Protein AF-A0A376KLW9-F1 (afdb_monomer_lite)

Sequence (111 aa):
MLWLSEISHHFRGDSYCYGGGYYRRGHAQHALVFTPENQKITETNLKTVDDSSIDYTLPLAGEYPVSSAVVLCFRTQIFVTRSDVVLVSGIHRGEPKIVGRYDSLGNSLGA

Structure (mmCIF, N/CA/C/O backbone):
data_AF-A0A376KLW9-F1
#
_entry.id   AF-A0A376KLW9-F1
#
loop_
_atom_site.group_PDB
_atom_site.id
_atom_site.type_symbol
_atom_site.label_atom_id
_atom_site.label_alt_id
_atom_site.label_comp_id
_atom_site.label_asym_id
_atom_site.label_entity_id
_atom_site.label_seq_id
_atom_site.pdbx_PDB_ins_code
_atom_site.Cartn_x
_atom_site.Cartn_y
_atom_site.Cartn_z
_atom_site.occupancy
_atom_site.B_iso_or_equiv
_atom_site.auth_seq_id
_atom_site.auth_comp_id
_atom_site.auth_asym_id
_atom_site.auth_atom_id
_atom_site.pdbx_PDB_model_num
ATOM 1 N N . MET A 1 1 ? -8.206 -1.520 -9.769 1.00 89.81 1 MET A N 1
ATOM 2 C CA . MET A 1 1 ? -7.433 -2.254 -8.747 1.00 89.81 1 MET A CA 1
ATOM 3 C C . MET A 1 1 ? -7.233 -1.312 -7.581 1.00 89.81 1 MET A C 1
ATOM 5 O O . MET A 1 1 ? -6.950 -0.151 -7.837 1.00 89.81 1 MET A O 1
ATOM 9 N N . LEU A 1 2 ? -7.412 -1.792 -6.357 1.00 98.31 2 LEU A N 1
ATOM 10 C CA . LEU A 1 2 ? -7.039 -1.051 -5.154 1.00 98.31 2 LEU A CA 1
ATOM 11 C C . LEU A 1 2 ? -5.683 -1.546 -4.647 1.00 98.31 2 LEU A C 1
ATOM 13 O O . LEU A 1 2 ? -5.295 -2.674 -4.950 1.00 98.31 2 LEU A O 1
ATOM 17 N N . TRP A 1 3 ? -4.984 -0.711 -3.890 1.00 98.81 3 TRP A N 1
ATOM 18 C CA . TRP A 1 3 ? -3.777 -1.071 -3.158 1.00 98.81 3 TRP A CA 1
ATOM 19 C C . TRP A 1 3 ? -4.076 -1.008 -1.662 1.00 98.81 3 TRP A C 1
ATOM 21 O O . TRP A 1 3 ? -4.649 -0.023 -1.191 1.00 98.81 3 TRP A O 1
ATOM 31 N N . LEU A 1 4 ? -3.740 -2.082 -0.951 1.00 98.81 4 LEU A N 1
ATOM 32 C CA . LEU A 1 4 ? -3.992 -2.251 0.476 1.00 98.81 4 LEU A CA 1
ATOM 33 C C . LEU A 1 4 ? -2.657 -2.195 1.212 1.00 98.81 4 LEU A C 1
ATOM 35 O O . LEU A 1 4 ? -1.713 -2.886 0.839 1.00 98.81 4 LEU A O 1
ATOM 39 N N . SER A 1 5 ? -2.602 -1.368 2.245 1.00 98.81 5 SER A N 1
ATOM 40 C CA . SER A 1 5 ? -1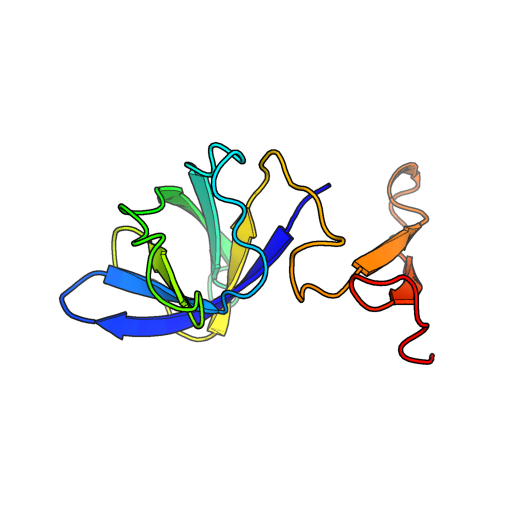.481 -1.239 3.168 1.00 98.81 5 SER A CA 1
ATOM 41 C C . SER A 1 5 ? -2.011 -1.103 4.602 1.00 98.81 5 SER A C 1
ATOM 43 O O . SER A 1 5 ? -3.195 -1.311 4.866 1.00 98.81 5 SER A O 1
ATOM 45 N N . GLU A 1 6 ? -1.141 -0.763 5.540 1.00 98.81 6 GLU A N 1
ATOM 46 C CA . GLU A 1 6 ? -1.430 -0.659 6.964 1.00 98.81 6 GLU A CA 1
ATOM 47 C C . GLU A 1 6 ? -0.616 0.486 7.575 1.00 98.81 6 GLU A C 1
ATOM 49 O O . GLU A 1 6 ? 0.510 0.749 7.143 1.00 98.81 6 GLU A O 1
ATOM 54 N N . ILE A 1 7 ? -1.187 1.188 8.558 1.00 98.75 7 ILE A N 1
ATOM 55 C CA . ILE A 1 7 ? -0.483 2.217 9.329 1.00 98.75 7 ILE A CA 1
ATOM 56 C C . ILE A 1 7 ? 0.635 1.565 10.151 1.00 98.75 7 ILE A C 1
ATOM 58 O O . ILE A 1 7 ? 0.366 0.812 11.082 1.00 98.75 7 ILE A O 1
ATOM 62 N N . SER A 1 8 ? 1.883 1.920 9.848 1.00 98.81 8 SER A N 1
ATOM 63 C CA . SER A 1 8 ? 3.081 1.435 10.534 1.00 98.81 8 SER A CA 1
ATOM 64 C C . SER A 1 8 ? 3.386 2.233 11.804 1.00 98.81 8 SER A C 1
ATOM 66 O O . SER A 1 8 ? 3.632 1.645 12.853 1.00 98.81 8 SER A O 1
ATOM 68 N N . HIS A 1 9 ? 3.422 3.566 11.715 1.00 98.81 9 HIS A N 1
ATOM 69 C CA . HIS A 1 9 ? 3.803 4.439 12.831 1.00 98.81 9 HIS A CA 1
ATOM 70 C C . HIS A 1 9 ? 3.363 5.892 12.609 1.00 98.81 9 HIS A C 1
ATOM 72 O O . HIS A 1 9 ? 2.857 6.254 11.542 1.00 98.81 9 HIS A O 1
ATOM 78 N N . HIS A 1 10 ? 3.601 6.728 13.622 1.00 98.81 10 HIS A N 1
ATOM 79 C CA . HIS A 1 10 ? 3.418 8.179 13.570 1.00 98.81 10 HIS A CA 1
ATOM 80 C C . HIS A 1 10 ? 4.752 8.900 13.608 1.00 98.81 10 HIS A C 1
ATOM 82 O O . HIS A 1 10 ? 5.697 8.462 14.268 1.00 98.81 10 HIS A O 1
ATOM 88 N N . PHE A 1 11 ? 4.807 10.054 12.957 1.00 98.69 11 PHE A N 1
ATOM 89 C CA . PHE A 1 11 ? 5.907 10.986 13.124 1.00 98.69 11 PHE A CA 1
ATOM 90 C C . PHE A 1 11 ? 5.411 12.418 12.928 1.00 98.69 11 PHE A C 1
ATOM 92 O O . PHE A 1 11 ? 4.883 12.765 11.877 1.00 98.69 11 PHE A O 1
ATOM 99 N N . ARG A 1 12 ? 5.611 13.261 13.951 1.00 98.06 12 ARG A N 1
ATOM 100 C CA . ARG A 1 12 ? 5.293 14.702 13.933 1.00 98.06 12 ARG A CA 1
ATOM 101 C C . ARG A 1 12 ? 3.849 15.041 13.512 1.00 98.06 12 ARG A C 1
ATOM 103 O O . ARG A 1 12 ? 3.649 16.016 12.792 1.00 98.06 12 ARG A O 1
ATOM 110 N N . GLY A 1 13 ? 2.853 14.294 13.991 1.00 98.12 13 GLY A N 1
ATOM 111 C CA . GLY A 1 13 ? 1.440 14.589 13.722 1.00 98.12 13 GLY A CA 1
ATOM 112 C C . GLY A 1 13 ? 0.886 13.983 12.429 1.00 98.12 13 GLY A C 1
ATOM 113 O O . GLY A 1 13 ? -0.262 14.253 12.082 1.00 98.12 13 GLY A O 1
ATOM 114 N N . ASP A 1 14 ? 1.678 13.177 11.720 1.00 98.75 14 ASP A N 1
ATOM 115 C CA . ASP A 1 14 ? 1.266 12.453 10.519 1.00 98.75 14 ASP A CA 1
ATOM 116 C C . ASP A 1 14 ? 1.472 10.945 10.689 1.00 98.75 14 ASP A C 1
ATOM 118 O O . ASP A 1 14 ? 2.348 10.488 11.433 1.00 98.75 14 ASP A O 1
ATOM 122 N N . SER A 1 15 ? 0.687 10.167 9.950 1.00 98.81 15 SER A N 1
ATOM 123 C CA . SER A 1 15 ? 0.791 8.710 9.917 1.00 98.81 15 SER A CA 1
ATOM 124 C C . SER A 1 15 ? 1.577 8.238 8.710 1.00 98.81 15 SER A C 1
ATOM 126 O O . SER A 1 15 ? 1.550 8.859 7.651 1.00 98.81 15 SER A O 1
ATOM 128 N N . TYR A 1 16 ? 2.227 7.090 8.847 1.00 98.88 16 TYR A N 1
ATOM 129 C CA . TYR A 1 16 ? 3.013 6.477 7.787 1.00 98.88 16 TYR A CA 1
ATOM 130 C C . TYR A 1 16 ? 2.516 5.057 7.552 1.00 98.88 16 TYR A C 1
ATOM 132 O O . TYR A 1 16 ? 2.604 4.225 8.455 1.00 98.88 16 TYR A O 1
ATOM 140 N N . CYS A 1 17 ? 1.989 4.767 6.360 1.00 98.88 17 CYS A N 1
ATOM 141 C CA . CYS A 1 17 ? 1.633 3.399 5.979 1.00 98.88 17 CYS A CA 1
ATOM 142 C C . CYS A 1 17 ? 2.803 2.690 5.290 1.00 98.88 17 CYS A C 1
ATOM 144 O O . CYS A 1 17 ? 3.681 3.357 4.742 1.00 98.88 17 CYS A O 1
ATOM 146 N N . TYR A 1 18 ? 2.846 1.356 5.321 1.00 98.94 18 TYR A N 1
ATOM 147 C CA . TYR A 1 18 ? 3.874 0.593 4.599 1.00 98.94 18 TYR A CA 1
ATOM 148 C C . TYR A 1 18 ? 3.863 0.939 3.110 1.00 98.94 18 TYR A C 1
ATOM 150 O O . TYR A 1 18 ? 2.793 1.023 2.519 1.00 98.94 18 TYR A O 1
ATOM 158 N N . GLY A 1 19 ? 5.035 1.160 2.515 1.00 98.69 19 GLY A N 1
ATOM 159 C CA . GLY A 1 19 ? 5.186 1.501 1.100 1.00 98.69 19 GLY A CA 1
ATOM 160 C C . GLY A 1 19 ? 5.426 0.278 0.207 1.00 98.69 19 GLY A C 1
ATOM 161 O O . GLY A 1 19 ? 4.944 -0.817 0.476 1.00 98.69 19 GLY A O 1
ATOM 162 N N . GLY A 1 20 ? 6.162 0.460 -0.890 1.00 98.62 20 GLY A N 1
ATOM 163 C CA . GLY A 1 20 ? 6.486 -0.582 -1.873 1.00 98.62 20 GLY A CA 1
ATOM 164 C C . GLY A 1 20 ? 5.550 -0.647 -3.080 1.00 98.62 20 GLY A C 1
ATOM 165 O O . GLY A 1 20 ? 5.813 -1.406 -4.017 1.00 98.62 20 GLY A O 1
ATOM 166 N N . GLY A 1 21 ? 4.473 0.141 -3.077 1.00 98.44 21 GLY A N 1
ATOM 167 C CA . GLY A 1 21 ? 3.530 0.285 -4.190 1.00 98.44 21 GLY A CA 1
ATOM 168 C C . GLY A 1 21 ? 3.558 1.649 -4.874 1.00 98.44 21 GLY A C 1
ATOM 169 O O . GLY A 1 21 ? 2.780 1.864 -5.808 1.00 98.44 21 GLY A O 1
ATOM 170 N N . TYR A 1 22 ? 4.414 2.577 -4.429 1.00 98.50 22 TYR A N 1
ATOM 171 C CA . TYR A 1 22 ? 4.441 3.930 -4.972 1.00 98.50 22 TYR A CA 1
ATOM 172 C C . TYR A 1 22 ? 4.871 3.930 -6.440 1.00 98.50 22 TYR A C 1
ATOM 174 O O . TYR A 1 22 ? 5.840 3.287 -6.840 1.00 98.50 22 TYR A O 1
ATOM 1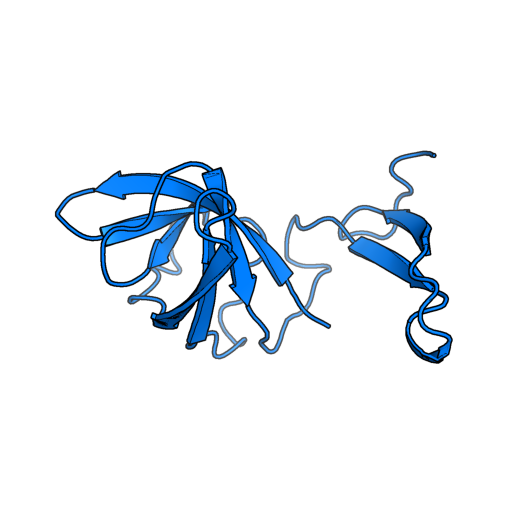82 N N . TYR A 1 23 ? 4.145 4.691 -7.258 1.00 98.56 23 TYR A N 1
ATOM 183 C CA . TYR A 1 23 ? 4.480 4.902 -8.657 1.00 98.56 23 TYR A CA 1
ATOM 184 C C . TYR A 1 23 ? 4.467 6.397 -8.948 1.00 98.56 23 TYR A C 1
ATOM 186 O O . TYR A 1 23 ? 3.416 7.034 -8.921 1.00 98.56 23 TYR A O 1
ATOM 194 N N . ARG A 1 24 ? 5.638 6.952 -9.276 1.00 98.06 24 ARG A N 1
ATOM 195 C CA . ARG A 1 24 ? 5.868 8.395 -9.469 1.00 98.06 24 ARG A CA 1
ATOM 196 C C . ARG A 1 24 ? 4.856 9.077 -10.398 1.00 98.06 24 ARG A C 1
ATOM 198 O O . ARG A 1 24 ? 4.453 10.208 -10.170 1.00 98.06 24 ARG A O 1
ATOM 205 N N . ARG A 1 25 ? 4.430 8.390 -11.462 1.00 98.31 25 ARG A N 1
ATOM 206 C CA . ARG A 1 25 ? 3.464 8.906 -12.457 1.00 98.31 25 ARG A CA 1
ATOM 207 C C . ARG A 1 25 ? 2.019 8.504 -12.141 1.00 98.31 25 ARG A C 1
ATOM 209 O O . ARG A 1 25 ? 1.157 8.521 -13.020 1.00 98.31 25 ARG A O 1
ATOM 216 N N . GLY A 1 26 ? 1.776 8.063 -10.912 1.00 97.94 26 GLY A N 1
ATOM 217 C CA . GLY A 1 26 ? 0.535 7.430 -10.503 1.00 97.94 26 GLY A CA 1
ATOM 218 C C . GLY A 1 26 ? -0.559 8.382 -10.059 1.00 97.94 26 GLY A C 1
ATOM 219 O O . GLY A 1 26 ? -1.724 7.994 -10.092 1.00 97.94 26 GLY A O 1
ATOM 220 N N . HIS A 1 27 ? -0.195 9.621 -9.713 1.00 97.88 27 HIS A N 1
ATOM 221 C CA . HIS A 1 27 ? -1.116 10.633 -9.185 1.00 97.88 27 HIS A CA 1
ATOM 222 C C . HIS A 1 27 ? -1.882 10.119 -7.950 1.00 97.88 27 HIS A C 1
ATOM 224 O O . HIS A 1 27 ? -3.084 10.330 -7.816 1.00 97.88 27 HIS A O 1
ATOM 230 N N . ALA A 1 28 ? -1.188 9.390 -7.066 1.00 98.25 28 ALA A N 1
ATOM 231 C CA . ALA A 1 28 ? -1.751 8.961 -5.792 1.00 98.25 28 ALA A CA 1
ATOM 232 C C . ALA A 1 28 ? -1.985 10.192 -4.906 1.00 98.25 28 ALA A C 1
ATOM 234 O O . ALA A 1 28 ? -1.048 10.942 -4.641 1.00 98.25 28 ALA A O 1
ATOM 235 N N . GLN A 1 29 ? -3.232 10.400 -4.483 1.00 98.38 29 GLN A N 1
ATOM 236 C CA . GLN A 1 29 ? -3.638 11.601 -3.751 1.00 98.38 29 GLN A CA 1
ATOM 237 C C . GLN A 1 29 ? -4.487 11.266 -2.525 1.00 98.38 29 GLN A C 1
ATOM 239 O O . GLN A 1 29 ? -4.183 11.744 -1.439 1.00 98.38 29 GLN A O 1
ATOM 244 N N . HIS A 1 30 ? -5.508 10.424 -2.684 1.00 98.69 30 HIS A N 1
ATOM 245 C CA . HIS A 1 30 ? -6.450 10.079 -1.618 1.00 98.69 30 HIS A CA 1
ATOM 246 C C . HIS A 1 30 ? -6.144 8.701 -1.026 1.00 98.69 30 HIS A C 1
ATOM 248 O O . HIS A 1 30 ? -5.741 7.779 -1.743 1.00 98.69 30 HIS A O 1
ATOM 254 N N . ALA A 1 31 ? -6.395 8.558 0.273 1.00 98.75 31 ALA A N 1
ATOM 255 C CA . ALA A 1 31 ? -6.373 7.293 0.990 1.00 98.75 31 ALA A CA 1
ATOM 256 C C . ALA A 1 31 ? -7.609 7.167 1.887 1.00 98.75 31 ALA A C 1
ATOM 258 O O . ALA A 1 31 ? -8.082 8.146 2.462 1.00 98.75 31 ALA A O 1
ATOM 259 N N . LEU A 1 32 ? -8.106 5.943 2.040 1.00 98.81 32 LEU A N 1
ATOM 260 C CA . LEU A 1 32 ? -9.109 5.597 3.041 1.00 98.81 32 LEU A CA 1
ATOM 261 C C . LEU A 1 32 ? -8.427 4.824 4.162 1.00 98.81 32 LEU A C 1
ATOM 263 O O . LEU A 1 32 ? -7.782 3.813 3.898 1.00 98.81 32 LEU A O 1
ATOM 267 N N . VAL A 1 33 ? -8.593 5.274 5.401 1.00 98.69 33 VAL A N 1
ATOM 268 C CA . VAL A 1 33 ? -8.106 4.573 6.590 1.00 98.69 33 VAL A CA 1
ATOM 269 C C . VAL A 1 33 ? -9.284 3.901 7.284 1.00 98.69 33 VAL A C 1
ATOM 271 O O . VAL A 1 33 ? -10.262 4.565 7.634 1.00 98.69 33 VAL A O 1
ATOM 274 N N . PHE A 1 34 ? -9.193 2.586 7.463 1.00 98.62 34 PHE A N 1
ATOM 275 C CA . PHE A 1 34 ? -10.158 1.773 8.191 1.00 98.62 34 PHE A CA 1
ATOM 276 C C . PHE A 1 34 ? -9.590 1.387 9.556 1.00 98.62 34 PHE A C 1
ATOM 278 O O . PHE A 1 34 ? -8.588 0.675 9.646 1.00 98.62 34 PHE A O 1
ATOM 285 N N . THR A 1 35 ? -10.263 1.838 10.610 1.00 94.94 35 THR A N 1
ATOM 286 C CA . THR A 1 35 ? -9.917 1.526 11.998 1.00 94.94 35 THR A CA 1
ATOM 287 C C . THR A 1 35 ? -10.855 0.426 12.511 1.00 94.94 35 THR A C 1
ATOM 289 O O . THR A 1 35 ? -12.061 0.667 12.640 1.00 94.94 35 THR A O 1
ATOM 292 N N . PRO A 1 36 ? -10.352 -0.795 12.770 1.00 84.50 36 PRO A N 1
ATOM 293 C CA . PRO A 1 36 ? -11.199 -1.944 13.082 1.00 84.50 36 PRO A CA 1
ATOM 294 C C . PRO A 1 36 ? -11.933 -1.812 14.421 1.00 84.50 36 PRO A C 1
ATOM 296 O O . PRO A 1 36 ? -13.069 -2.270 14.526 1.00 84.50 36 PRO A O 1
ATOM 299 N N . GLU A 1 37 ? -11.345 -1.141 15.416 1.00 89.44 37 GLU A N 1
ATOM 300 C CA . GLU A 1 37 ? -11.900 -1.035 16.774 1.00 89.44 37 GLU A CA 1
ATOM 301 C C . GLU A 1 37 ? -13.263 -0.337 16.806 1.00 89.44 37 GLU A C 1
ATOM 303 O O . GLU A 1 37 ? -14.120 -0.666 17.622 1.00 89.44 37 GLU A O 1
ATOM 308 N N . ASN A 1 38 ? -13.466 0.637 15.921 1.00 90.75 38 ASN A N 1
ATOM 309 C CA . ASN A 1 38 ? -14.688 1.436 15.841 1.00 90.75 38 ASN A CA 1
ATOM 310 C C . ASN A 1 38 ? -15.379 1.327 14.474 1.00 90.75 38 ASN A C 1
ATOM 312 O O . ASN A 1 38 ? -16.315 2.081 14.208 1.00 90.75 38 ASN A O 1
ATOM 316 N N . GLN A 1 39 ? -14.910 0.414 13.614 1.00 91.81 39 GLN A N 1
ATOM 317 C CA . GLN A 1 39 ? -15.390 0.201 12.245 1.00 91.81 39 GLN A CA 1
ATOM 318 C C . GLN A 1 39 ? -15.493 1.494 11.419 1.00 91.81 39 GLN A C 1
ATOM 320 O O . GLN A 1 39 ? -16.331 1.616 10.522 1.00 91.81 39 GLN A O 1
ATOM 325 N N . LYS A 1 40 ? -14.651 2.487 11.725 1.00 94.56 40 LYS A N 1
ATOM 326 C CA . LYS A 1 40 ? -14.707 3.803 11.095 1.00 94.56 40 LYS A CA 1
ATOM 327 C C . LYS A 1 40 ? -13.835 3.824 9.849 1.00 94.56 40 LYS A C 1
ATOM 329 O O . LYS A 1 40 ? -12.669 3.439 9.889 1.00 94.56 40 LYS A O 1
ATOM 334 N N . ILE A 1 41 ? -14.392 4.359 8.767 1.00 97.31 41 ILE A N 1
ATOM 335 C CA . ILE A 1 41 ? -13.649 4.716 7.558 1.00 97.31 41 ILE A CA 1
ATOM 336 C C . ILE A 1 41 ? -13.455 6.229 7.564 1.00 97.31 41 ILE A C 1
ATOM 338 O O . ILE A 1 41 ? -14.418 6.980 7.719 1.00 97.31 41 ILE A O 1
ATOM 342 N N . THR A 1 42 ? -12.213 6.679 7.410 1.00 98.00 42 THR A N 1
ATOM 343 C CA . THR A 1 42 ? -11.874 8.103 7.307 1.00 98.00 42 THR A CA 1
ATOM 344 C C . THR A 1 42 ? -11.080 8.341 6.033 1.00 98.00 42 THR A C 1
ATOM 346 O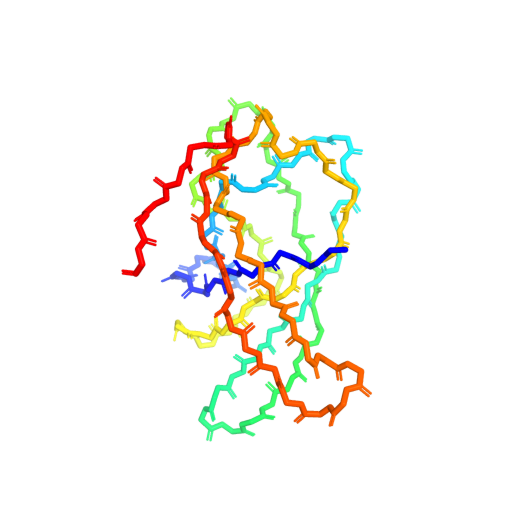 O . THR A 1 42 ? -10.103 7.641 5.776 1.00 98.00 42 THR A O 1
ATOM 349 N N . GLU A 1 43 ? -11.489 9.323 5.235 1.00 98.50 43 GLU A N 1
ATOM 350 C CA . GLU A 1 43 ? -10.702 9.773 4.089 1.00 98.50 43 GLU A CA 1
ATOM 351 C C . GLU A 1 43 ? -9.591 10.725 4.542 1.00 98.50 43 GLU A C 1
ATOM 353 O O . GLU A 1 43 ? -9.791 11.570 5.417 1.00 98.50 43 GLU A O 1
ATOM 358 N N . THR A 1 44 ? -8.417 10.583 3.936 1.00 98.69 44 THR A N 1
ATOM 359 C CA . THR A 1 44 ? -7.282 11.491 4.091 1.00 98.69 44 THR A CA 1
ATOM 360 C C . THR A 1 44 ? -6.504 11.613 2.788 1.00 98.69 44 THR A C 1
ATOM 362 O O . THR A 1 44 ? -6.796 10.938 1.800 1.00 98.69 44 THR A O 1
ATOM 365 N N . ASN A 1 45 ? -5.494 12.475 2.787 1.00 98.62 45 ASN A N 1
ATOM 366 C CA . ASN A 1 45 ? -4.626 12.695 1.644 1.00 98.62 45 ASN A CA 1
ATOM 367 C C . ASN A 1 45 ? -3.211 12.188 1.921 1.00 98.62 45 ASN A C 1
ATOM 369 O O . ASN A 1 45 ? -2.699 12.298 3.040 1.00 98.62 45 ASN A O 1
ATOM 373 N N . LEU A 1 46 ? -2.559 11.694 0.872 1.00 98.44 46 LEU A N 1
ATOM 374 C CA . LEU A 1 46 ? -1.119 11.493 0.863 1.00 98.44 46 LEU A CA 1
ATOM 375 C C . LEU A 1 46 ? -0.443 12.858 0.927 1.00 98.44 46 LEU A C 1
ATOM 377 O O . LEU A 1 46 ? -0.827 13.795 0.223 1.00 98.44 46 LEU A O 1
ATOM 381 N N . LYS A 1 47 ? 0.591 12.963 1.757 1.00 98.44 47 LYS A N 1
ATOM 382 C CA . LYS A 1 47 ? 1.490 14.117 1.711 1.00 98.44 47 LYS A CA 1
ATOM 383 C C . LYS A 1 47 ? 2.501 13.929 0.585 1.00 98.44 47 LYS A C 1
ATOM 385 O O . LYS A 1 47 ? 2.596 12.863 -0.020 1.00 98.44 47 LYS A O 1
ATOM 390 N N . THR A 1 48 ? 3.267 14.979 0.305 1.00 97.25 48 THR A N 1
ATOM 391 C CA . THR A 1 48 ? 4.339 14.932 -0.692 1.00 97.25 48 THR A CA 1
ATOM 392 C C . THR A 1 48 ? 5.287 13.769 -0.409 1.00 97.25 48 THR A C 1
ATOM 394 O O . THR A 1 48 ? 5.823 13.652 0.693 1.00 97.25 48 THR A O 1
ATOM 397 N N . VAL A 1 49 ? 5.493 12.928 -1.420 1.00 97.94 49 VAL A N 1
ATOM 398 C CA . VAL A 1 49 ? 6.418 11.793 -1.383 1.00 97.94 49 VAL A CA 1
ATOM 399 C C . VAL A 1 49 ? 7.710 12.212 -2.079 1.00 97.94 49 VAL A C 1
ATOM 401 O O . VAL A 1 49 ? 7.669 12.675 -3.219 1.00 97.94 49 VAL A O 1
ATOM 404 N N . ASP A 1 50 ? 8.844 12.061 -1.396 1.00 97.38 50 ASP A N 1
ATOM 405 C CA . ASP A 1 50 ? 10.167 12.193 -2.010 1.00 97.38 50 ASP A CA 1
ATOM 406 C C . ASP A 1 50 ? 10.401 11.020 -2.972 1.00 97.38 50 ASP A C 1
ATOM 408 O O . ASP A 1 50 ? 10.277 9.861 -2.583 1.00 97.38 50 ASP A O 1
ATOM 412 N N . ASP A 1 51 ? 10.713 11.319 -4.233 1.00 95.94 51 ASP A N 1
ATOM 413 C CA . ASP A 1 51 ? 10.938 10.313 -5.275 1.00 95.94 51 ASP A CA 1
ATOM 414 C C . ASP A 1 51 ? 12.411 9.897 -5.410 1.00 95.94 51 ASP A C 1
ATOM 416 O O . ASP A 1 51 ? 12.726 9.046 -6.246 1.00 95.94 51 ASP A O 1
ATOM 420 N N . SER A 1 52 ? 13.300 10.471 -4.590 1.00 97.94 52 SER A N 1
ATOM 421 C CA . SER A 1 52 ? 14.723 10.127 -4.561 1.00 97.94 52 SER A CA 1
ATOM 422 C C . SER A 1 52 ? 15.063 8.998 -3.579 1.00 97.94 52 SER A C 1
ATOM 424 O O . SER A 1 52 ? 15.996 8.231 -3.828 1.00 97.94 52 SER A O 1
ATOM 426 N N . SER A 1 53 ? 14.291 8.852 -2.499 1.00 98.06 53 SER A N 1
ATOM 427 C CA . SER A 1 53 ? 14.466 7.808 -1.482 1.00 98.06 53 SER A CA 1
ATOM 428 C C . SER A 1 53 ? 13.573 6.588 -1.725 1.00 98.06 53 SER A C 1
ATOM 430 O O . SER A 1 53 ? 12.526 6.661 -2.366 1.00 98.06 53 SER A O 1
ATOM 432 N N . ILE A 1 54 ? 13.969 5.439 -1.167 1.00 98.62 54 ILE A N 1
ATOM 433 C CA . ILE A 1 54 ? 13.151 4.219 -1.202 1.00 98.62 54 ILE A CA 1
ATOM 434 C C . ILE A 1 54 ? 11.874 4.431 -0.379 1.00 98.62 54 ILE A C 1
ATOM 436 O O . ILE A 1 54 ? 11.922 4.849 0.778 1.00 98.62 54 ILE A O 1
ATOM 440 N N . ASP A 1 55 ? 10.737 4.061 -0.960 1.00 98.56 55 ASP A N 1
ATOM 441 C CA . ASP A 1 55 ? 9.402 4.144 -0.372 1.00 98.56 55 ASP A CA 1
ATOM 442 C C . ASP A 1 55 ? 9.154 3.039 0.673 1.00 98.56 55 ASP A C 1
ATOM 444 O O . ASP A 1 55 ? 8.304 2.168 0.494 1.00 98.56 55 ASP A O 1
ATOM 448 N N . TYR A 1 56 ? 9.912 3.017 1.772 1.00 98.69 56 TYR A N 1
ATOM 449 C CA . TYR A 1 56 ? 9.643 2.084 2.879 1.00 98.69 56 TYR A CA 1
ATOM 450 C C . TYR A 1 56 ? 8.283 2.349 3.532 1.00 98.69 56 TYR A C 1
ATOM 452 O O . TYR A 1 56 ? 7.566 1.410 3.879 1.00 98.69 56 TYR A O 1
ATOM 460 N N . THR A 1 57 ? 7.910 3.623 3.645 1.00 98.88 57 THR A N 1
ATOM 461 C CA . THR A 1 57 ? 6.597 4.078 4.099 1.00 98.88 57 THR A CA 1
ATOM 462 C C . THR A 1 57 ? 6.115 5.277 3.284 1.00 98.88 57 THR A C 1
ATOM 464 O O . THR A 1 57 ? 6.914 5.959 2.641 1.00 98.88 57 THR A O 1
ATOM 467 N N . LEU A 1 58 ? 4.804 5.535 3.301 1.00 98.81 58 LEU A N 1
ATOM 468 C CA . LEU A 1 58 ? 4.172 6.680 2.644 1.00 98.81 58 LEU A CA 1
ATOM 469 C C . LEU A 1 58 ? 3.455 7.570 3.670 1.00 98.81 58 LEU A C 1
ATOM 471 O O . LEU A 1 58 ? 2.700 7.047 4.492 1.00 98.81 58 LEU A O 1
ATOM 475 N N . PRO A 1 59 ? 3.669 8.898 3.630 1.00 98.81 59 PRO A N 1
ATOM 476 C CA . PRO A 1 59 ? 3.080 9.824 4.587 1.00 98.81 59 PRO A CA 1
ATOM 477 C C . PRO A 1 59 ? 1.609 10.124 4.265 1.00 98.81 59 PRO A C 1
ATOM 479 O O . PRO A 1 59 ? 1.257 10.467 3.133 1.00 98.81 59 PRO A O 1
ATOM 482 N N . LEU A 1 60 ? 0.764 10.074 5.288 1.00 98.88 60 LEU A N 1
ATOM 483 C CA . LEU A 1 60 ? -0.655 10.421 5.267 1.00 98.88 60 LEU A CA 1
ATOM 484 C C . LEU A 1 60 ? -0.909 11.571 6.241 1.00 98.88 60 LEU A C 1
ATOM 486 O O . LEU A 1 60 ? -0.367 11.585 7.345 1.00 98.88 60 LEU A O 1
ATOM 490 N N . ALA A 1 61 ? -1.743 12.528 5.840 1.00 98.81 61 ALA A N 1
ATOM 491 C CA . ALA A 1 61 ? -2.073 13.667 6.687 1.00 98.81 61 ALA A CA 1
ATOM 492 C C . ALA A 1 61 ? -2.875 13.232 7.927 1.00 98.81 61 ALA A C 1
ATOM 494 O O . ALA A 1 61 ? -3.945 12.636 7.794 1.00 98.81 61 ALA A O 1
ATOM 495 N N . GLY A 1 62 ? -2.384 13.585 9.118 1.00 98.38 62 GLY A N 1
ATOM 496 C CA . GLY A 1 62 ? -3.035 13.293 10.400 1.00 98.38 62 GLY A CA 1
ATOM 497 C C . GLY A 1 62 ? -2.649 11.950 11.032 1.00 98.38 62 GLY A C 1
ATOM 498 O O . GLY A 1 62 ? 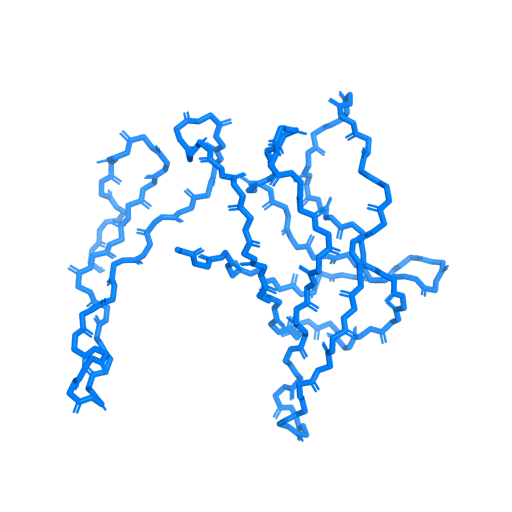-2.005 11.100 10.415 1.00 98.38 62 GLY A O 1
ATOM 499 N N . GLU A 1 63 ? -3.051 11.758 12.290 1.00 98.19 63 GLU A N 1
ATOM 500 C CA . GLU A 1 63 ? -2.749 10.561 13.086 1.00 98.19 63 GLU A CA 1
ATOM 501 C C . GLU A 1 63 ? -3.922 9.570 13.104 1.00 98.19 63 GLU A C 1
ATOM 503 O O . GLU A 1 63 ? -5.043 9.908 13.487 1.00 98.19 63 GLU A O 1
ATOM 508 N N . TYR A 1 64 ? -3.644 8.325 12.715 1.00 97.81 64 TYR A N 1
ATOM 509 C CA . TYR A 1 64 ? -4.585 7.205 12.711 1.00 97.81 64 TYR A CA 1
ATOM 510 C C . TYR A 1 64 ? -4.006 6.034 13.500 1.00 97.81 64 TYR A C 1
ATOM 512 O O . TYR A 1 64 ? -2.795 5.841 13.444 1.00 97.81 64 TYR A O 1
ATOM 520 N N . PRO A 1 65 ? -4.804 5.217 14.207 1.00 97.62 65 PRO A N 1
ATOM 521 C CA . PRO A 1 65 ? -4.266 4.124 15.015 1.00 97.62 65 PRO A CA 1
ATOM 522 C C . PRO A 1 65 ? -3.326 3.204 14.224 1.00 97.62 65 PRO A C 1
ATOM 524 O O . PRO A 1 65 ? -3.642 2.805 13.100 1.00 97.62 65 PRO A O 1
ATOM 527 N N . VAL A 1 66 ? -2.176 2.871 14.819 1.00 98.19 66 VAL A N 1
ATOM 528 C CA . VAL A 1 66 ? -1.238 1.881 14.266 1.00 98.19 66 VAL A CA 1
ATOM 529 C C . VAL A 1 66 ? -1.979 0.567 14.031 1.00 98.19 66 VAL A C 1
ATOM 531 O O . VAL A 1 66 ? -2.832 0.189 14.831 1.00 98.19 66 VAL A O 1
ATOM 534 N N . SER A 1 67 ? -1.650 -0.129 12.947 1.00 97.88 67 SER A N 1
ATOM 535 C CA . SER A 1 67 ? -2.356 -1.322 12.457 1.00 97.88 67 SER A CA 1
ATOM 536 C C . SER A 1 67 ? -3.735 -1.065 11.823 1.00 97.88 67 SER A C 1
ATOM 538 O O . SER A 1 67 ? -4.418 -2.011 11.438 1.00 97.88 67 SER A O 1
ATOM 540 N N . SER A 1 68 ? -4.166 0.196 11.655 1.00 98.38 68 SER A N 1
ATOM 541 C CA . SER A 1 68 ? -5.336 0.501 10.813 1.00 98.38 68 SER A CA 1
ATOM 542 C C . SER A 1 68 ? -5.030 0.176 9.350 1.00 98.38 68 SER A C 1
ATOM 544 O O . SER A 1 68 ? -3.954 0.504 8.845 1.00 98.38 68 SER A O 1
ATOM 546 N N . ALA A 1 69 ? -5.990 -0.414 8.641 1.00 98.62 69 ALA A N 1
ATOM 547 C CA . ALA A 1 69 ? -5.842 -0.717 7.223 1.00 98.62 69 ALA A CA 1
ATOM 548 C C . ALA A 1 69 ? -5.949 0.561 6.381 1.00 98.62 69 ALA A C 1
ATOM 550 O O . ALA A 1 69 ? -6.728 1.463 6.694 1.00 98.62 69 ALA A O 1
ATOM 551 N N . VAL A 1 70 ? -5.200 0.628 5.284 1.00 98.88 70 VAL A N 1
ATOM 552 C CA . VAL A 1 70 ? -5.179 1.776 4.373 1.00 98.88 70 VAL A CA 1
ATOM 553 C C . VAL A 1 70 ? -5.468 1.314 2.951 1.00 98.88 70 VAL A C 1
ATOM 555 O O . VAL A 1 70 ? -4.796 0.428 2.434 1.00 98.88 70 VAL A O 1
ATOM 558 N N . VAL A 1 71 ? -6.442 1.940 2.294 1.00 98.81 71 VAL A N 1
ATOM 559 C CA . VAL A 1 71 ? -6.789 1.689 0.892 1.00 98.81 71 VAL A CA 1
ATOM 560 C C . VAL A 1 71 ? -6.445 2.904 0.043 1.00 98.81 71 VAL A C 1
ATOM 562 O O . VAL A 1 71 ? -6.876 4.018 0.329 1.00 98.81 71 VAL A O 1
ATOM 565 N N . LEU A 1 72 ? -5.712 2.673 -1.043 1.00 98.81 72 LEU A N 1
ATOM 566 C CA . LEU A 1 72 ? -5.451 3.649 -2.095 1.00 98.81 72 LEU A CA 1
ATOM 567 C C . LEU A 1 72 ? -5.927 3.094 -3.443 1.00 98.81 72 LEU A C 1
ATOM 569 O O . LEU A 1 72 ? -6.022 1.883 -3.647 1.00 98.81 72 LEU A O 1
ATOM 573 N N . CYS A 1 73 ? -6.190 3.974 -4.405 1.00 98.69 73 CYS A N 1
ATOM 574 C CA . CYS A 1 73 ? -6.461 3.592 -5.789 1.00 98.69 73 CYS A CA 1
ATOM 575 C C . CYS A 1 73 ? -5.885 4.658 -6.720 1.00 98.69 73 CYS A C 1
ATOM 577 O O . CYS A 1 73 ? -6.299 5.813 -6.680 1.00 98.69 73 CYS A O 1
ATOM 579 N N . PHE A 1 74 ? -4.897 4.285 -7.528 1.00 98.56 74 PHE A N 1
ATOM 580 C CA . PHE A 1 74 ? -4.169 5.214 -8.387 1.00 98.56 74 PHE A CA 1
ATOM 581 C C . PHE A 1 74 ? -3.591 4.484 -9.601 1.00 98.56 74 PHE A C 1
ATOM 583 O O . PHE A 1 74 ? -3.607 3.252 -9.687 1.00 98.56 74 PHE A O 1
ATOM 590 N N . ARG A 1 75 ? -3.084 5.242 -10.576 1.00 98.62 75 ARG A N 1
ATOM 591 C CA . ARG A 1 75 ? -2.430 4.657 -11.750 1.00 98.62 75 ARG A CA 1
ATOM 592 C C . ARG A 1 75 ? -1.117 4.004 -11.311 1.00 98.62 75 ARG A C 1
ATOM 594 O O . ARG A 1 75 ? -0.270 4.667 -10.737 1.00 98.62 75 ARG A O 1
ATOM 601 N N . THR A 1 76 ? -0.891 2.736 -11.632 1.00 98.56 76 THR A N 1
ATOM 602 C CA . THR A 1 76 ? 0.384 2.071 -11.317 1.00 98.56 76 THR A CA 1
ATOM 603 C C . THR A 1 76 ? 0.864 1.189 -12.464 1.00 98.56 76 THR A C 1
ATOM 605 O O . THR A 1 76 ? 0.097 0.852 -13.368 1.00 98.56 76 THR A O 1
ATOM 608 N N . GLN A 1 77 ? 2.148 0.847 -12.424 1.00 98.50 77 GLN A N 1
ATOM 609 C CA . GLN A 1 77 ? 2.783 -0.192 -13.224 1.00 98.50 77 GLN A CA 1
ATOM 610 C C . GLN A 1 77 ? 3.421 -1.170 -12.233 1.00 98.50 77 GLN A C 1
ATOM 612 O O . GLN A 1 77 ? 4.542 -0.951 -11.792 1.00 98.50 77 GLN A O 1
ATOM 617 N N . ILE A 1 78 ? 2.687 -2.211 -11.830 1.00 98.69 78 ILE A N 1
ATOM 618 C CA . ILE A 1 78 ? 3.090 -3.088 -10.711 1.00 98.69 78 ILE A CA 1
ATOM 619 C C . ILE A 1 78 ? 4.475 -3.703 -10.936 1.00 98.69 78 ILE A C 1
ATOM 621 O O . ILE A 1 78 ? 5.255 -3.787 -10.002 1.00 98.69 78 ILE A O 1
ATOM 625 N N . PHE A 1 79 ? 4.819 -4.053 -12.177 1.00 98.69 79 PHE A N 1
ATOM 626 C CA . PHE A 1 79 ? 6.094 -4.701 -12.504 1.00 98.69 79 PHE A CA 1
ATOM 627 C C . PHE A 1 79 ? 7.347 -3.847 -12.221 1.00 98.69 79 PHE A C 1
ATOM 629 O O . PHE A 1 79 ? 8.456 -4.367 -12.291 1.00 98.69 79 PHE A O 1
ATOM 636 N N . VAL A 1 80 ? 7.195 -2.548 -11.921 1.00 98.56 80 VAL A N 1
ATOM 637 C CA . VAL A 1 80 ? 8.295 -1.679 -11.453 1.00 98.56 80 VAL A CA 1
ATOM 638 C C . VAL A 1 80 ? 8.221 -1.372 -9.953 1.00 98.56 80 VAL A C 1
ATOM 640 O O . VAL A 1 80 ? 8.952 -0.515 -9.463 1.00 98.56 80 VAL A O 1
ATOM 643 N N . THR A 1 81 ? 7.324 -2.037 -9.225 1.00 98.62 81 THR A N 1
ATOM 644 C CA . THR A 1 81 ? 7.171 -1.943 -7.770 1.00 98.62 81 THR A CA 1
ATOM 645 C C . THR A 1 81 ? 7.447 -3.306 -7.124 1.00 98.62 81 THR A C 1
ATOM 647 O O . THR A 1 81 ? 7.864 -4.256 -7.789 1.00 98.62 81 THR A O 1
ATOM 650 N N . ARG A 1 82 ? 7.248 -3.411 -5.808 1.00 98.50 82 ARG A N 1
ATOM 651 C CA . ARG A 1 82 ? 7.434 -4.649 -5.028 1.00 98.50 82 ARG A CA 1
ATOM 652 C C . ARG A 1 82 ? 6.170 -5.050 -4.266 1.00 98.50 82 ARG A C 1
ATOM 654 O O . ARG A 1 82 ? 6.251 -5.633 -3.195 1.00 98.50 82 ARG A O 1
ATOM 661 N N . SER A 1 83 ? 5.007 -4.650 -4.779 1.00 98.62 83 SER A N 1
ATOM 662 C CA . SER A 1 83 ? 3.718 -5.035 -4.200 1.00 98.62 83 SER A CA 1
ATOM 663 C C . SER A 1 83 ? 3.345 -6.460 -4.590 1.00 98.62 83 SER A C 1
ATOM 665 O O . SER A 1 83 ? 3.498 -6.836 -5.752 1.00 98.62 83 SER A O 1
ATOM 667 N N . ASP A 1 84 ? 2.755 -7.192 -3.653 1.00 98.62 84 ASP A N 1
ATOM 668 C CA . ASP A 1 84 ? 2.057 -8.436 -3.961 1.00 98.62 84 ASP A CA 1
ATOM 669 C C . ASP A 1 84 ? 0.767 -8.157 -4.748 1.00 98.62 84 ASP A C 1
ATOM 671 O O . ASP A 1 84 ? 0.130 -7.105 -4.628 1.00 98.62 84 ASP A O 1
ATOM 675 N N . VAL A 1 85 ? 0.346 -9.145 -5.532 1.00 98.69 85 VAL A N 1
ATOM 676 C CA . VAL A 1 85 ? -0.915 -9.169 -6.269 1.00 98.69 85 VAL A CA 1
ATOM 677 C C . VAL A 1 85 ? -1.781 -10.299 -5.724 1.00 98.69 85 VAL A C 1
ATOM 679 O O . VAL A 1 85 ? -1.515 -11.484 -5.939 1.00 98.69 85 VAL A O 1
ATOM 682 N N . VAL A 1 86 ? -2.859 -9.926 -5.035 1.00 98.50 86 VAL A N 1
ATOM 683 C CA . VAL A 1 86 ? -3.847 -10.866 -4.492 1.00 98.50 86 VAL A CA 1
ATOM 684 C C . VAL A 1 86 ? -5.085 -10.877 -5.385 1.00 98.50 86 VAL A C 1
ATOM 686 O O . VAL A 1 86 ? -5.771 -9.867 -5.541 1.00 98.50 86 VAL A O 1
ATOM 689 N N . LEU A 1 87 ? -5.386 -12.034 -5.972 1.00 98.31 87 LEU A N 1
ATOM 690 C CA . LEU A 1 87 ? -6.543 -12.221 -6.843 1.00 98.31 87 LEU A CA 1
ATOM 691 C C . LEU A 1 87 ? -7.768 -12.598 -6.012 1.00 98.31 87 LEU A C 1
ATOM 693 O O . LEU A 1 87 ? -7.767 -13.622 -5.324 1.00 98.31 87 LEU A O 1
ATOM 697 N N . VAL A 1 88 ? -8.829 -11.799 -6.116 1.00 98.25 88 VAL A N 1
ATOM 698 C CA . VAL A 1 88 ? -10.097 -12.024 -5.410 1.00 98.25 88 VAL A CA 1
ATOM 699 C C . VAL A 1 88 ? -11.212 -12.254 -6.424 1.00 98.25 88 VAL A C 1
ATOM 701 O O . VAL A 1 88 ? -11.489 -11.406 -7.270 1.00 98.25 88 VAL A O 1
ATOM 704 N N . SER A 1 89 ? -11.862 -13.412 -6.332 1.00 98.25 89 SER A N 1
ATOM 705 C CA . SER A 1 89 ? -13.027 -13.774 -7.147 1.00 98.25 89 SER A CA 1
ATOM 706 C C . SER A 1 89 ? -14.323 -13.675 -6.337 1.00 98.25 89 SER A C 1
ATOM 708 O O . SER A 1 89 ? -14.285 -13.461 -5.128 1.00 98.25 89 SER A O 1
ATOM 710 N N . GLY A 1 90 ? -15.476 -13.816 -6.998 1.00 98.38 90 GLY A N 1
ATOM 711 C CA . GLY A 1 90 ? -16.778 -13.922 -6.322 1.00 98.38 90 GLY A CA 1
ATOM 712 C C . GLY A 1 90 ? -17.363 -12.608 -5.788 1.00 98.38 90 GLY A C 1
ATOM 713 O O . GLY A 1 90 ? -18.488 -12.614 -5.296 1.00 98.38 90 GLY A O 1
ATOM 714 N N . ILE A 1 91 ? -16.675 -11.472 -5.974 1.00 98.19 91 ILE A N 1
ATOM 715 C CA . ILE A 1 91 ? -17.141 -10.135 -5.553 1.00 98.19 91 ILE A CA 1
ATOM 716 C C . ILE A 1 91 ? -18.557 -9.838 -6.078 1.00 98.19 91 ILE A C 1
ATOM 718 O O . ILE A 1 91 ? -19.421 -9.441 -5.306 1.00 98.19 91 ILE A O 1
ATOM 722 N N . HIS A 1 92 ? -18.839 -10.105 -7.360 1.00 98.00 92 HIS A N 1
ATOM 723 C CA . HIS A 1 92 ? -20.162 -9.848 -7.959 1.00 98.00 92 HIS A CA 1
ATOM 724 C C . HIS A 1 92 ? -21.295 -10.722 -7.391 1.00 98.00 92 HIS A C 1
ATOM 726 O O . HIS A 1 92 ? -22.460 -10.419 -7.620 1.00 98.00 92 HIS A O 1
ATOM 732 N N . ARG A 1 93 ? -20.969 -11.811 -6.681 1.00 98.12 93 ARG A N 1
ATOM 733 C CA . ARG A 1 93 ? -21.945 -12.691 -6.018 1.00 98.12 93 ARG A CA 1
ATOM 734 C C . ARG A 1 93 ? -22.051 -12.447 -4.510 1.00 98.12 93 ARG A C 1
ATOM 736 O O . ARG A 1 93 ? -22.843 -13.113 -3.860 1.00 98.12 93 ARG A O 1
ATOM 743 N N . GLY A 1 94 ? -21.257 -11.532 -3.948 1.00 97.94 94 GLY A N 1
ATOM 744 C CA . GLY A 1 94 ? -21.163 -11.355 -2.496 1.00 97.94 94 GLY A CA 1
ATOM 745 C C . GLY A 1 94 ? -20.376 -12.462 -1.780 1.00 97.94 94 GLY A C 1
ATOM 746 O O . GLY A 1 94 ? -20.464 -12.578 -0.564 1.00 97.94 94 GLY A O 1
ATOM 747 N N . GLU A 1 95 ? -19.582 -13.251 -2.511 1.00 98.19 95 GLU A N 1
ATOM 748 C CA . GLU A 1 95 ? -18.788 -14.369 -1.978 1.00 98.19 95 GLU A CA 1
ATOM 749 C C . GLU A 1 95 ? -17.290 -14.153 -2.270 1.00 98.19 95 GLU A C 1
ATOM 751 O O . GLU A 1 95 ? -16.705 -14.866 -3.094 1.00 98.19 95 GLU A O 1
ATOM 756 N N . PRO A 1 96 ? -16.646 -13.130 -1.676 1.00 98.00 96 PRO A N 1
ATOM 757 C CA . PRO A 1 96 ? -15.251 -12.823 -1.963 1.00 98.00 96 PRO A CA 1
ATOM 758 C C . 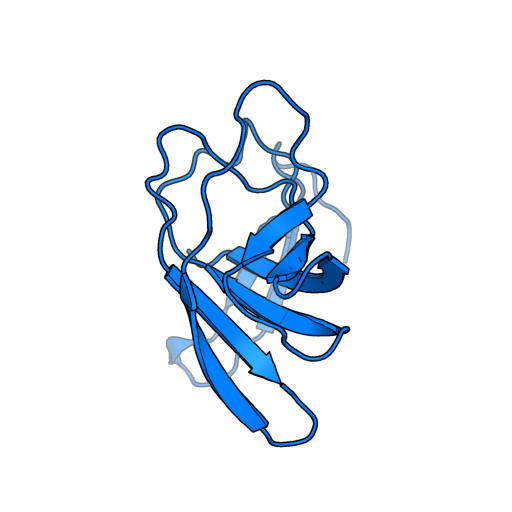PRO A 1 96 ? -14.334 -13.970 -1.523 1.00 98.00 96 PRO A C 1
ATOM 760 O O . PRO A 1 96 ? -14.343 -14.389 -0.367 1.00 98.00 96 PRO A O 1
ATOM 763 N N . LYS A 1 97 ? -13.501 -14.459 -2.445 1.00 98.19 97 LYS A N 1
ATOM 764 C CA . LYS A 1 97 ? -12.533 -15.530 -2.181 1.00 98.19 97 LYS A CA 1
ATOM 765 C C . LYS A 1 97 ? -11.183 -15.212 -2.804 1.00 98.19 97 LYS A C 1
ATOM 767 O O . LYS A 1 97 ? -11.113 -14.942 -4.006 1.00 98.19 97 LYS A O 1
ATOM 772 N N . ILE A 1 98 ? -10.118 -15.312 -2.009 1.00 98.25 98 ILE A N 1
ATOM 773 C CA . ILE A 1 98 ? -8.742 -15.285 -2.516 1.00 98.25 98 ILE A CA 1
ATOM 774 C C . ILE A 1 98 ? -8.506 -16.560 -3.329 1.00 98.25 98 ILE A C 1
ATOM 776 O O . ILE A 1 98 ? -8.705 -17.667 -2.831 1.00 98.25 98 ILE A O 1
ATOM 780 N N . VAL A 1 99 ? -8.104 -16.395 -4.586 1.00 98.12 99 VAL A N 1
ATOM 781 C CA . VAL A 1 99 ? -7.863 -17.501 -5.530 1.00 98.12 99 VAL A CA 1
ATOM 782 C C . VAL A 1 99 ? -6.429 -17.545 -6.053 1.00 98.12 99 VAL A C 1
ATOM 784 O O . VAL A 1 99 ? -6.080 -18.460 -6.790 1.00 98.12 99 VAL A O 1
ATOM 787 N N . GLY A 1 100 ? -5.587 -16.585 -5.668 1.00 98.19 100 GLY A N 1
ATOM 788 C CA . GLY A 1 100 ? -4.167 -16.588 -6.000 1.00 98.19 100 GLY A CA 1
ATOM 789 C C . GLY A 1 100 ? -3.415 -15.445 -5.331 1.00 98.19 100 GLY A C 1
ATOM 790 O O . GLY A 1 100 ? -3.996 -14.389 -5.066 1.00 98.19 100 GLY A O 1
ATOM 791 N N . ARG A 1 101 ? -2.127 -15.670 -5.071 1.00 98.62 101 ARG A N 1
ATOM 792 C CA . ARG A 1 101 ? -1.172 -14.680 -4.562 1.00 98.62 101 ARG A CA 1
ATOM 793 C C . ARG A 1 101 ? 0.104 -14.746 -5.394 1.00 98.62 101 ARG A C 1
ATOM 795 O O . ARG A 1 101 ? 0.624 -15.838 -5.638 1.00 98.62 101 ARG A O 1
ATOM 802 N N . TYR A 1 102 ? 0.566 -13.586 -5.836 1.00 98.69 102 TYR A N 1
ATOM 803 C CA . TYR A 1 102 ? 1.733 -13.426 -6.696 1.00 98.69 102 TYR A CA 1
ATOM 804 C C . TYR A 1 102 ? 2.563 -12.229 -6.246 1.00 98.69 102 TYR A C 1
ATOM 806 O O . TYR A 1 102 ? 2.025 -11.329 -5.608 1.00 98.69 102 TYR A O 1
ATOM 814 N N . ASP A 1 103 ? 3.838 -12.201 -6.612 1.00 98.62 103 ASP A N 1
ATOM 815 C CA . ASP A 1 103 ? 4.650 -10.990 -6.520 1.00 98.62 103 ASP A CA 1
ATOM 816 C C . ASP A 1 103 ? 4.426 -10.058 -7.727 1.00 98.62 103 ASP A C 1
ATOM 818 O O . ASP A 1 103 ? 3.649 -10.344 -8.648 1.00 98.62 103 ASP A O 1
ATOM 822 N N . SER A 1 104 ? 5.129 -8.925 -7.739 1.00 98.50 104 SER A N 1
ATOM 823 C CA . SER A 1 104 ? 5.028 -7.918 -8.797 1.00 98.50 104 SER A CA 1
ATOM 824 C C . SER A 1 104 ? 5.548 -8.368 -10.168 1.00 98.50 104 SER A C 1
ATOM 826 O O . SER A 1 104 ? 5.234 -7.725 -11.174 1.00 98.50 104 SER A O 1
ATOM 828 N N . LEU A 1 105 ? 6.320 -9.456 -10.227 1.00 98.56 105 LEU A N 1
ATOM 829 C CA . LEU A 1 105 ? 6.934 -9.994 -11.442 1.00 98.56 105 LEU A CA 1
ATOM 830 C C . LEU A 1 105 ? 6.192 -11.224 -11.984 1.00 98.56 105 LEU A C 1
ATOM 832 O O . LEU A 1 105 ? 6.574 -11.765 -13.022 1.00 98.56 105 LEU A O 1
ATOM 836 N N . GLY A 1 106 ? 5.106 -11.632 -11.325 1.00 98.31 106 GLY A N 1
ATOM 837 C CA . GLY A 1 106 ? 4.260 -12.744 -11.747 1.00 98.31 106 GLY A CA 1
ATOM 838 C C . GLY A 1 106 ? 4.678 -14.102 -11.184 1.00 98.31 106 GLY A C 1
ATOM 839 O O . GLY A 1 106 ? 4.142 -15.118 -11.627 1.00 98.31 106 GLY A O 1
ATOM 840 N N . ASN A 1 107 ? 5.583 -14.153 -10.203 1.00 98.50 107 ASN A N 1
ATOM 841 C CA . ASN A 1 107 ? 5.902 -15.396 -9.505 1.00 98.50 107 ASN A CA 1
ATOM 842 C C . ASN A 1 107 ? 4.816 -15.699 -8.471 1.00 98.50 107 ASN A C 1
ATOM 844 O O . ASN A 1 107 ? 4.357 -14.807 -7.760 1.00 98.50 107 ASN A O 1
ATOM 848 N N . SER A 1 108 ? 4.391 -16.959 -8.372 1.00 98.12 108 SER A N 1
ATOM 849 C CA . SER A 1 108 ? 3.427 -17.357 -7.344 1.00 98.12 108 SER A CA 1
ATOM 850 C C . SER A 1 108 ? 4.078 -17.350 -5.962 1.00 98.12 108 SER A C 1
ATOM 852 O O . SER A 1 108 ? 5.178 -17.870 -5.793 1.00 98.12 108 SER A O 1
ATOM 854 N N . LEU A 1 109 ? 3.360 -16.825 -4.967 1.00 97.69 109 LEU A N 1
ATOM 855 C CA . LEU A 1 109 ? 3.775 -16.827 -3.559 1.00 97.69 109 LEU A CA 1
ATOM 856 C C . LEU A 1 109 ? 3.329 -18.092 -2.801 1.00 97.69 109 LEU A C 1
ATOM 858 O O . LEU A 1 109 ? 3.512 -18.182 -1.590 1.00 97.69 109 LEU A O 1
ATOM 862 N N . GLY A 1 110 ?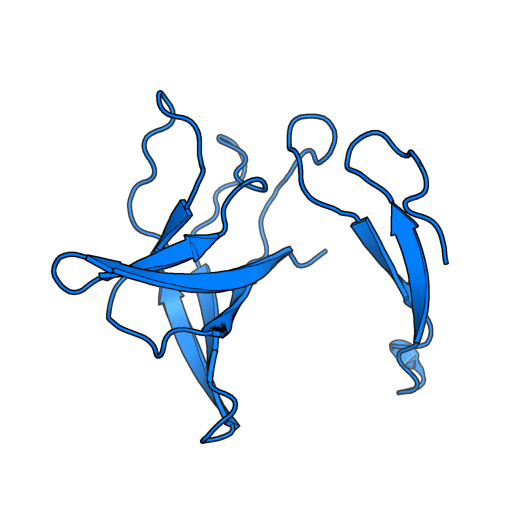 2.748 -19.073 -3.500 1.00 88.81 110 GLY A N 1
ATOM 863 C CA . GLY A 1 110 ? 2.160 -20.267 -2.891 1.00 88.81 110 GLY A CA 1
ATOM 864 C C . GLY A 1 110 ? 0.703 -20.082 -2.445 1.00 88.81 110 GLY A C 1
ATOM 865 O O . GLY A 1 110 ? 0.127 -18.994 -2.549 1.00 88.81 110 GLY A O 1
ATOM 866 N N . ALA A 1 111 ? 0.092 -21.193 -2.016 1.00 59.69 111 ALA A N 1
ATOM 867 C CA . ALA A 1 111 ? -1.281 -21.254 -1.504 1.00 59.69 111 ALA A CA 1
ATOM 868 C C . ALA A 1 111 ? -1.364 -20.815 -0.036 1.00 59.69 111 ALA A C 1
ATOM 870 O O . ALA A 1 111 ? -0.540 -21.319 0.757 1.00 59.69 111 ALA A O 1
#

Foldseek 3Di:
DKDKWFFADDDPFKTKTADQFDDPVWPWFKKWWADPVVRDIDIWTWDDDDPVDDCRITITHGDDDGGTMMMTDTDGQLLVTFDKDWDWPCVVVVDTDTDFIATSNRHGPDD

Radius of gyration: 14.66 Å; chains: 1; bounding box: 37×36×30 Å

pLDDT: mean 97.49, std 4.24, range [59.69, 98.94]

Organism: Escherichia coli (NCBI:txid562)

Secondary structure (DSSP, 8-state):
--EEEEEEEEETTEEEEE-S---TTS---EEEEEEGGGTEEEEEEBPPPPSSS--SEEEESS---TT-EEEE-----GGGS---EEEEE-GGGT--EEEEEE-TTS-B---

InterPro domains:
  IPR048449 YhfX-like, C-terminal domain [PF21279] (2-98)